Protein AF-A0A8S9ZSD5-F1 (afdb_monomer)

Sequence (103 aa):
MTAVVRDIMSFKYYLASFSSETIQMIDNVLRTQKKTAPQRIPYCITASKKYPGKFVISYLAQSKIRNEYMGITSEGIRFRKQIFGSTEECINWFKANFAQRPA

Secondary structure (DSSP, 8-state):
-HHHHHHHHTSTTEEEEEETT-HHHHHHHHHHHHHH-TTS--EEEEE-SSSTTEEEEEEEETTEEEEEEEEEETTEEEETTEEESSHHHHHHHHHHHTT----

Solvent-accessible surface area (backbone atoms only — not comparable to full-atom values): 5930 Å² total; per-residue (Å²): 100,66,65,55,52,50,50,48,64,69,34,95,50,38,39,85,92,43,44,60,82,45,55,69,58,53,48,52,52,39,52,51,42,30,74,75,38,71,92,50,75,33,60,39,37,21,48,30,82,92,41,84,64,32,33,32,44,36,33,49,59,96,89,45,78,46,79,44,72,31,41,60,45,82,80,23,43,33,44,95,92,42,75,24,75,43,64,65,57,44,50,54,49,43,72,70,44,72,79,59,70,85,127

Radius of gyration: 13.1 Å; Cα contacts (8 Å, |Δi|>4): 150; chains: 1; bounding box: 29×28×34 Å

Mean predicted aligned error: 7.45 Å

pLDDT: mean 76.84, std 9.48, range [40.31, 87.62]

Nearest PDB structures (foldseek):
  6gmh-assembly1_M  TM=8.950E-01  e=1.046E-08  Homo sapiens
  6gme-assembly2_B  TM=9.012E-01  e=6.515E-08  Homo sapiens
  8a3y-assembly1_M  TM=8.374E-01  e=9.511E-08  Homo sapiens
  9eh2-assembly1_M  TM=7.801E-01  e=1.730E-06  Homo sapiens
  2cia-assembly1_A  TM=6.901E-01  e=2.365E-02  Homo sapiens

Organism: NCBI:txid189291

InterPro domains:
  IPR017072 Transcription elongation factor Spt6 [PTHR10145] (1-101)
  IPR035018 Spt6, SH2 domain, C terminus [cd09928] (6-98)
  IPR035420 Spt6, SH2 domain [PF14633] (1-96)
  IPR036860 SH2 domain superfamily [G3DSA:3.30.505.10] (7-97)

Structure (mmCIF, N/CA/C/O backbone):
data_AF-A0A8S9ZSD5-F1
#
_entry.id   AF-A0A8S9ZSD5-F1
#
loop_
_atom_site.group_PDB
_atom_site.id
_atom_site.type_symbol
_atom_site.label_atom_id
_atom_site.label_alt_id
_atom_site.label_comp_id
_atom_site.label_asym_id
_atom_site.label_entity_id
_atom_site.label_seq_id
_atom_site.pdbx_PDB_ins_code
_atom_site.Cartn_x
_atom_site.Cartn_y
_atom_site.Cartn_z
_atom_site.occupancy
_atom_site.B_iso_or_equiv
_atom_site.auth_seq_id
_atom_site.auth_comp_id
_atom_site.auth_asym_id
_atom_site.auth_atom_id
_atom_site.pdbx_PDB_model_num
ATOM 1 N N . MET A 1 1 ? 5.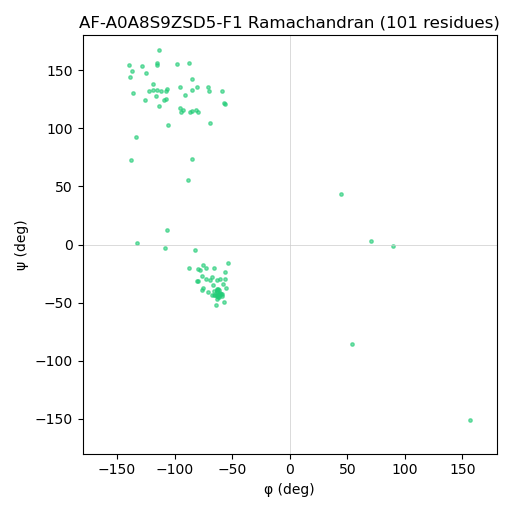438 -8.179 -16.259 1.00 53.69 1 MET A N 1
ATOM 2 C CA . MET A 1 1 ? 5.669 -6.797 -15.768 1.00 53.69 1 MET A CA 1
ATOM 3 C C . MET A 1 1 ? 4.482 -5.854 -16.004 1.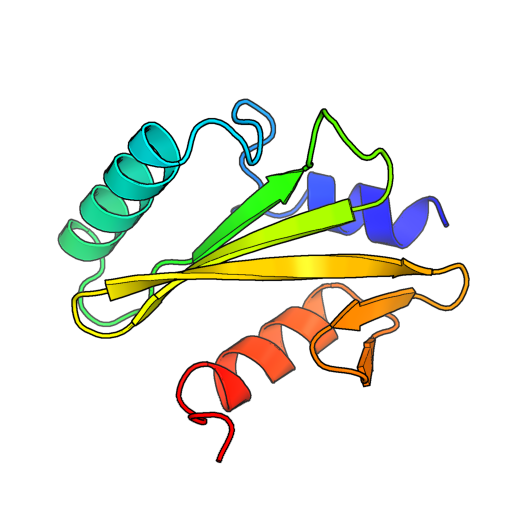00 53.69 1 MET A C 1
ATOM 5 O O . MET A 1 1 ? 4.113 -5.159 -15.072 1.00 53.69 1 MET A O 1
ATOM 9 N N . THR A 1 2 ? 3.857 -5.801 -17.190 1.00 57.03 2 THR A N 1
ATOM 10 C CA . THR A 1 2 ? 2.819 -4.789 -17.516 1.00 57.03 2 THR A CA 1
ATOM 11 C C . THR A 1 2 ? 1.417 -5.080 -16.976 1.00 57.03 2 THR A C 1
ATOM 13 O O . THR A 1 2 ? 0.702 -4.134 -16.664 1.00 57.03 2 THR A O 1
ATOM 16 N N . ALA A 1 3 ? 1.022 -6.351 -16.844 1.00 69.88 3 ALA A N 1
ATOM 17 C CA . ALA A 1 3 ? -0.327 -6.717 -16.399 1.00 69.88 3 ALA A CA 1
ATOM 18 C C . ALA A 1 3 ? -0.606 -6.257 -14.959 1.00 69.88 3 ALA A C 1
ATOM 20 O O . ALA A 1 3 ? -1.544 -5.506 -14.735 1.00 69.88 3 ALA A O 1
ATOM 21 N N . VAL A 1 4 ? 0.277 -6.600 -14.017 1.00 69.69 4 VAL A N 1
ATOM 22 C CA . VAL A 1 4 ? 0.141 -6.244 -12.593 1.00 69.69 4 VAL A CA 1
ATOM 23 C C . VAL A 1 4 ? 0.176 -4.730 -12.373 1.00 69.69 4 VAL A C 1
ATOM 25 O O . VAL A 1 4 ? -0.597 -4.189 -11.595 1.00 69.69 4 VAL A O 1
ATOM 28 N N . VAL A 1 5 ? 1.044 -4.010 -13.093 1.00 71.25 5 VAL A N 1
ATOM 29 C CA . VAL A 1 5 ? 1.111 -2.542 -12.998 1.00 71.25 5 VAL A CA 1
ATOM 30 C C . VAL A 1 5 ? -0.165 -1.899 -13.516 1.00 71.25 5 VAL A C 1
ATOM 32 O O . VAL A 1 5 ? -0.682 -0.985 -12.881 1.00 71.25 5 VAL A O 1
ATOM 35 N N . ARG A 1 6 ? -0.683 -2.375 -14.652 1.00 74.25 6 ARG A N 1
ATOM 36 C CA . ARG A 1 6 ? -1.964 -1.905 -15.192 1.00 74.25 6 ARG A CA 1
ATOM 37 C C . ARG A 1 6 ? -3.111 -2.202 -14.241 1.00 74.25 6 ARG A C 1
ATOM 39 O O . ARG A 1 6 ? -3.974 -1.355 -14.079 1.00 74.25 6 ARG A O 1
ATOM 46 N N . ASP A 1 7 ? -3.082 -3.355 -13.593 1.00 74.69 7 ASP A N 1
ATOM 47 C CA . ASP A 1 7 ? -4.096 -3.780 -12.638 1.00 74.69 7 ASP A CA 1
ATOM 48 C C . ASP A 1 7 ? -4.081 -2.907 -11.366 1.00 74.69 7 ASP A C 1
ATOM 50 O O . ASP A 1 7 ? -5.111 -2.372 -10.959 1.00 74.69 7 ASP A O 1
ATOM 54 N N . ILE A 1 8 ? -2.893 -2.600 -10.827 1.00 73.75 8 ILE A N 1
ATOM 55 C CA . ILE A 1 8 ? -2.722 -1.609 -9.749 1.00 73.75 8 ILE A CA 1
ATOM 56 C C . ILE A 1 8 ? -3.174 -0.214 -10.198 1.00 73.75 8 ILE A C 1
ATOM 58 O O . ILE A 1 8 ? -3.834 0.487 -9.438 1.00 73.75 8 ILE A O 1
ATOM 62 N N . MET A 1 9 ? -2.821 0.216 -11.412 1.00 70.00 9 MET A N 1
ATOM 63 C CA . MET A 1 9 ? -3.210 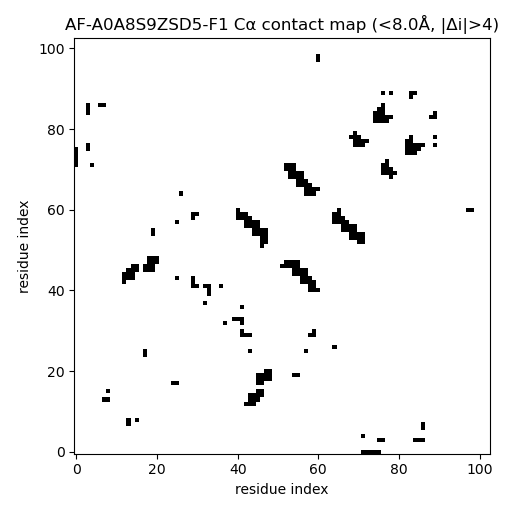1.535 -11.926 1.00 70.00 9 MET A CA 1
ATOM 64 C C . MET A 1 9 ? -4.714 1.641 -12.204 1.00 70.00 9 MET A C 1
ATOM 66 O O . MET A 1 9 ? -5.283 2.721 -12.073 1.00 70.00 9 MET A O 1
ATOM 70 N N . SER A 1 10 ? -5.355 0.530 -12.564 1.00 68.50 10 SER A N 1
ATOM 71 C CA . SER A 1 10 ? -6.800 0.427 -12.774 1.00 68.50 10 SER A CA 1
ATOM 72 C C . SER A 1 10 ? -7.572 0.234 -11.465 1.00 68.50 10 SER A C 1
ATOM 74 O O . SER A 1 10 ? -8.806 0.217 -11.465 1.00 68.50 10 SER A O 1
ATOM 76 N N . PHE A 1 11 ? -6.872 0.082 -10.338 1.00 70.50 11 PHE A N 1
ATOM 77 C CA . PHE A 1 11 ? -7.495 -0.158 -9.050 1.00 70.50 11 PHE A CA 1
ATOM 78 C C . PHE A 1 11 ? -8.205 1.101 -8.545 1.00 70.50 11 PHE A C 1
ATOM 80 O O . PHE A 1 11 ? -7.655 2.199 -8.536 1.00 70.50 11 PHE A O 1
ATOM 87 N N . LYS A 1 12 ? -9.425 0.935 -8.026 1.00 63.62 12 LYS A N 1
ATOM 88 C CA . LYS A 1 12 ? -10.314 2.033 -7.591 1.00 63.62 12 LYS A CA 1
ATOM 89 C C . LYS A 1 12 ? -9.708 2.991 -6.549 1.00 63.62 12 LYS A C 1
ATOM 91 O O . LYS A 1 12 ? -10.161 4.123 -6.418 1.00 63.62 12 LYS A O 1
ATOM 96 N N . TYR A 1 13 ? -8.709 2.533 -5.796 1.00 67.94 13 TYR A N 1
ATOM 97 C CA . TYR A 1 13 ? -8.021 3.298 -4.747 1.00 67.94 13 TYR A CA 1
ATOM 98 C C . TYR A 1 13 ? -6.610 3.742 -5.151 1.00 67.94 13 TYR A C 1
ATOM 100 O O . TYR A 1 13 ? -5.819 4.157 -4.298 1.00 67.94 13 TYR A O 1
ATOM 108 N N . TYR A 1 14 ? -6.281 3.628 -6.437 1.00 71.38 14 TYR A N 1
ATOM 109 C CA . TYR A 1 14 ? -5.049 4.157 -6.981 1.00 71.38 14 TYR A CA 1
ATOM 110 C C . TYR A 1 14 ? -5.191 5.656 -7.213 1.00 71.38 14 TYR A C 1
ATOM 112 O O . TYR A 1 14 ? -5.961 6.133 -8.046 1.00 71.38 14 TYR A O 1
ATOM 120 N N . LEU A 1 15 ? -4.424 6.418 -6.450 1.00 68.69 15 LEU A N 1
ATOM 121 C CA . LEU A 1 15 ? -4.356 7.859 -6.571 1.00 68.69 15 LEU A CA 1
ATOM 122 C C . LEU A 1 15 ? -3.335 8.216 -7.655 1.00 68.69 15 LEU A C 1
ATOM 124 O O . LEU A 1 15 ? -2.242 8.683 -7.355 1.00 68.69 15 LEU A O 1
ATOM 128 N N . ALA A 1 16 ? -3.698 8.012 -8.925 1.00 60.31 16 ALA A N 1
ATOM 129 C CA . ALA A 1 16 ? -2.847 8.351 -10.073 1.00 60.31 16 ALA A CA 1
ATOM 130 C C . ALA A 1 16 ? -2.425 9.833 -10.089 1.00 60.31 16 ALA A C 1
ATOM 132 O O . ALA A 1 16 ? -1.342 10.174 -10.560 1.00 60.31 16 ALA A O 1
ATOM 133 N N . SER A 1 17 ? -3.277 10.705 -9.541 1.00 59.34 17 SER A N 1
ATOM 134 C CA . SER A 1 17 ? -3.040 12.148 -9.441 1.00 59.34 17 SER A CA 1
ATOM 135 C C . SER A 1 17 ? -2.029 12.539 -8.361 1.00 59.34 17 SER A C 1
ATOM 137 O O . SER A 1 17 ? -1.512 13.654 -8.405 1.00 59.34 17 SER A O 1
ATOM 139 N N . PHE A 1 18 ? -1.739 11.659 -7.395 1.00 63.91 18 PHE A N 1
ATOM 140 C CA . PHE A 1 18 ? -0.889 11.981 -6.250 1.00 63.91 18 PHE A CA 1
ATOM 141 C C . PHE A 1 18 ? 0.350 11.094 -6.223 1.00 63.91 18 PHE A C 1
ATOM 143 O O . PHE A 1 18 ? 0.295 9.877 -6.377 1.00 63.91 18 PHE A O 1
ATOM 150 N N . SER A 1 19 ? 1.502 11.722 -6.019 1.00 66.69 19 SER A N 1
ATOM 151 C CA . SER A 1 19 ? 2.762 11.003 -5.837 1.00 66.69 19 SER A CA 1
ATOM 152 C C . SER A 1 19 ? 2.950 10.646 -4.365 1.00 66.69 19 SER A C 1
ATOM 154 O O . SER A 1 19 ? 2.442 11.347 -3.490 1.00 66.69 19 SER A O 1
ATOM 156 N N . SER A 1 20 ? 3.747 9.611 -4.078 1.00 63.75 20 SER A N 1
ATOM 157 C CA . SER A 1 20 ? 4.106 9.215 -2.700 1.00 63.75 20 SER A CA 1
ATOM 158 C C . SER A 1 20 ? 4.704 10.347 -1.845 1.00 63.75 20 SER A C 1
ATOM 160 O O . SER A 1 20 ? 4.813 10.225 -0.630 1.00 63.75 20 SER A O 1
ATOM 162 N N . GLU A 1 21 ? 5.139 11.433 -2.483 1.00 68.50 21 GLU A N 1
ATOM 163 C CA . GLU A 1 21 ? 5.724 12.626 -1.865 1.00 68.50 21 GLU A CA 1
ATOM 164 C C . GLU A 1 21 ? 4.661 13.569 -1.283 1.00 68.50 21 GLU A C 1
ATOM 166 O O . GLU A 1 21 ? 4.942 14.339 -0.367 1.00 68.50 21 GLU A O 1
ATOM 171 N N . THR A 1 22 ? 3.410 13.475 -1.739 1.00 74.62 22 THR A N 1
ATOM 172 C CA . THR A 1 22 ? 2.306 14.313 -1.261 1.00 74.62 22 THR A CA 1
ATOM 173 C C . THR A 1 22 ? 1.625 13.685 -0.040 1.00 74.62 22 THR A C 1
ATOM 175 O O . THR A 1 22 ? 0.414 13.463 -0.016 1.00 74.62 22 THR A O 1
ATOM 178 N N . ILE A 1 23 ? 2.411 13.405 1.004 1.00 75.12 23 ILE A N 1
ATOM 179 C CA . ILE A 1 23 ? 1.948 12.737 2.235 1.00 75.12 23 ILE A CA 1
ATOM 180 C C . ILE A 1 23 ? 0.763 13.483 2.865 1.00 75.12 23 ILE A C 1
ATOM 182 O O . ILE A 1 23 ? -0.175 12.848 3.337 1.00 75.12 23 ILE A O 1
ATOM 186 N N . GLN A 1 24 ? 0.756 14.819 2.824 1.00 79.25 24 GLN A N 1
ATOM 187 C CA . GLN A 1 24 ? -0.339 15.624 3.379 1.00 79.25 24 GLN A CA 1
ATOM 188 C C . GLN A 1 24 ? -1.665 15.459 2.631 1.00 79.25 24 GLN A C 1
ATOM 190 O O . GLN A 1 24 ? -2.734 15.484 3.237 1.00 79.25 24 GLN A O 1
ATOM 195 N N . MET A 1 25 ? -1.622 15.280 1.314 1.00 80.81 25 MET A N 1
ATOM 196 C CA . MET A 1 25 ? -2.837 15.089 0.525 1.00 80.81 25 MET A CA 1
ATOM 197 C C . MET A 1 25 ? -3.375 13.674 0.713 1.00 80.81 25 MET A C 1
ATOM 199 O O . MET A 1 25 ? -4.575 13.492 0.896 1.00 80.81 25 MET A O 1
ATOM 203 N N . ILE A 1 26 ? -2.474 12.691 0.784 1.00 80.62 26 ILE A N 1
ATOM 204 C CA . ILE A 1 26 ? -2.806 11.311 1.147 1.00 80.62 26 ILE A CA 1
ATOM 205 C C . ILE A 1 26 ? -3.442 11.266 2.547 1.00 80.62 26 ILE A C 1
ATOM 207 O O . ILE A 1 26 ? -4.471 10.618 2.722 1.00 80.62 26 ILE A O 1
ATOM 211 N N . ASP A 1 27 ? -2.895 11.997 3.524 1.00 82.62 27 ASP A N 1
ATOM 212 C CA . ASP A 1 27 ? -3.480 12.134 4.867 1.00 82.62 27 ASP A CA 1
ATOM 213 C C . ASP A 1 27 ? -4.918 12.675 4.797 1.00 82.62 27 ASP A C 1
ATOM 215 O O . ASP A 1 27 ? -5.836 12.048 5.331 1.00 82.62 27 ASP A O 1
ATOM 219 N N . ASN A 1 28 ? -5.144 13.762 4.054 1.00 84.50 28 ASN A N 1
ATOM 220 C CA . ASN A 1 28 ? -6.478 14.338 3.887 1.00 84.50 28 ASN A CA 1
ATOM 221 C C . ASN A 1 28 ? -7.471 13.369 3.226 1.00 84.50 28 ASN A C 1
ATOM 223 O O . ASN A 1 28 ? -8.613 13.251 3.684 1.00 84.50 28 ASN A O 1
ATOM 227 N N . VAL A 1 29 ? -7.053 12.640 2.186 1.00 83.56 29 VAL A N 1
ATOM 228 C CA . VAL A 1 29 ? -7.897 11.636 1.516 1.00 83.56 29 VAL A CA 1
ATOM 229 C C . VAL A 1 29 ? -8.257 10.507 2.481 1.00 83.56 29 VAL A C 1
ATOM 231 O O . VAL A 1 29 ? -9.435 10.169 2.612 1.00 83.56 29 VAL A O 1
ATOM 234 N N . LEU A 1 30 ? -7.279 9.971 3.216 1.00 82.44 30 LEU A N 1
ATOM 235 C CA . LEU A 1 30 ? -7.503 8.896 4.185 1.00 82.44 30 LEU A CA 1
ATOM 236 C C . LEU A 1 30 ? -8.418 9.343 5.331 1.00 82.44 30 LEU A C 1
ATOM 238 O O . LEU A 1 30 ? -9.308 8.595 5.737 1.00 82.44 30 LEU A O 1
ATOM 242 N N . ARG A 1 31 ? -8.258 10.571 5.838 1.00 83.25 31 ARG A N 1
ATOM 243 C CA . ARG A 1 31 ? -9.154 11.136 6.862 1.00 83.25 31 ARG A CA 1
ATOM 244 C C . ARG A 1 31 ? -10.570 11.341 6.340 1.00 83.25 31 ARG A C 1
ATOM 246 O O . ARG A 1 31 ? -11.525 11.047 7.056 1.00 83.25 31 ARG A O 1
ATOM 253 N N . THR A 1 32 ? -10.716 11.805 5.103 1.00 84.44 32 THR A N 1
ATOM 254 C CA . THR A 1 32 ? -12.026 11.985 4.459 1.00 84.44 32 THR A CA 1
ATOM 255 C C . THR A 1 32 ? -12.721 10.639 4.252 1.00 84.44 32 THR A C 1
ATOM 257 O O . THR A 1 32 ? -13.893 10.479 4.600 1.00 84.44 32 THR A O 1
ATOM 260 N N . GLN A 1 33 ? -11.985 9.625 3.788 1.00 81.88 33 GLN A N 1
ATOM 261 C CA . GLN A 1 33 ? -12.499 8.261 3.673 1.00 81.88 33 GLN A CA 1
ATOM 262 C C . GLN A 1 33 ? -12.859 7.671 5.038 1.00 81.88 33 GLN A C 1
ATOM 264 O O . GLN A 1 33 ? -13.905 7.042 5.157 1.00 81.88 33 GLN A O 1
ATOM 269 N N . LYS A 1 34 ? -12.066 7.931 6.087 1.00 81.00 34 LYS A N 1
ATOM 270 C CA . LYS A 1 34 ? -12.397 7.515 7.457 1.00 81.00 34 LYS A CA 1
ATOM 271 C C . LYS A 1 34 ? -13.702 8.135 7.953 1.00 81.00 34 LYS A C 1
ATOM 273 O O . LYS A 1 34 ? -14.487 7.446 8.592 1.00 81.00 34 LYS A O 1
ATOM 278 N N . LYS A 1 35 ? -13.939 9.422 7.670 1.00 81.62 35 LYS A N 1
ATOM 279 C CA . LYS A 1 35 ? -15.207 10.090 8.010 1.00 81.62 35 LYS A CA 1
ATOM 280 C C . LYS A 1 35 ? -16.390 9.465 7.270 1.00 81.62 35 LYS A C 1
ATOM 282 O O . LYS A 1 35 ? -17.455 9.319 7.851 1.00 81.62 35 LYS A O 1
ATOM 287 N N . THR A 1 36 ? -16.183 9.079 6.013 1.00 81.94 36 THR A N 1
ATOM 288 C CA . THR A 1 36 ? -17.227 8.492 5.158 1.00 81.94 36 THR A CA 1
ATOM 289 C C . THR A 1 36 ? -17.532 7.038 5.532 1.00 81.94 36 THR A C 1
ATOM 291 O O . THR A 1 36 ? -18.681 6.612 5.495 1.00 81.94 36 THR A O 1
ATOM 294 N N . ALA A 1 37 ? -16.511 6.262 5.898 1.00 75.50 37 ALA A N 1
ATOM 295 C CA . ALA A 1 37 ? -16.627 4.841 6.208 1.00 75.50 37 ALA A CA 1
ATOM 296 C C . ALA A 1 37 ? -15.790 4.473 7.450 1.00 75.50 37 ALA A C 1
ATOM 298 O O . ALA A 1 37 ? -14.767 3.799 7.322 1.00 75.50 37 ALA A O 1
ATOM 299 N N . PRO A 1 38 ? -16.223 4.860 8.664 1.00 73.19 38 PRO A N 1
ATOM 300 C CA . PRO A 1 38 ? -15.460 4.632 9.896 1.00 73.19 38 PRO A CA 1
ATOM 301 C C . PRO A 1 38 ? -15.313 3.147 10.269 1.00 73.19 38 PRO A C 1
ATOM 303 O O . PRO A 1 38 ? -14.396 2.792 11.003 1.00 73.19 38 PRO A O 1
ATOM 306 N N . GLN A 1 39 ? -16.188 2.283 9.740 1.00 71.19 39 GLN A N 1
ATOM 307 C CA . GLN A 1 39 ? -16.158 0.823 9.915 1.00 71.19 39 GLN A CA 1
ATOM 308 C C . GLN A 1 39 ? -15.028 0.133 9.131 1.00 71.19 39 GLN A C 1
ATOM 310 O O . GLN A 1 39 ? -14.677 -1.007 9.425 1.00 71.19 39 GLN A O 1
ATOM 315 N N . ARG A 1 40 ? -14.477 0.780 8.095 1.00 72.00 40 ARG A N 1
ATOM 316 C CA . ARG A 1 40 ? -13.437 0.204 7.231 1.00 72.00 40 ARG A CA 1
ATOM 317 C C . ARG A 1 40 ? -12.144 0.988 7.369 1.00 72.00 40 ARG A C 1
ATOM 319 O O . ARG A 1 40 ? -12.138 2.171 7.688 1.00 72.00 40 ARG A O 1
ATOM 326 N N . ILE A 1 41 ? -11.034 0.319 7.092 1.00 77.56 41 ILE A N 1
ATOM 327 C CA . ILE A 1 41 ? -9.718 0.949 7.130 1.00 77.56 41 ILE A CA 1
ATOM 328 C C . ILE A 1 41 ? -9.483 1.611 5.782 1.00 77.56 41 ILE A C 1
ATOM 330 O O . ILE A 1 41 ? -9.419 0.901 4.776 1.00 77.56 41 ILE A O 1
ATOM 334 N N . PRO A 1 42 ? -9.377 2.948 5.731 1.00 82.69 42 PRO A N 1
ATOM 335 C CA . PRO A 1 42 ? -9.076 3.621 4.487 1.00 82.69 42 PRO A CA 1
ATOM 336 C C . PRO A 1 42 ? -7.626 3.313 4.110 1.00 82.69 42 PRO A C 1
ATOM 338 O O . PRO A 1 42 ? -6.712 3.403 4.940 1.00 82.69 42 PRO A O 1
ATOM 341 N N . TYR A 1 43 ? -7.434 2.930 2.853 1.00 84.75 43 TYR A N 1
ATOM 342 C CA . TYR A 1 43 ? -6.131 2.715 2.247 1.00 84.75 43 TYR A CA 1
ATOM 343 C C . TYR A 1 43 ? -6.124 3.328 0.850 1.00 84.75 43 TYR A C 1
ATOM 345 O O . TYR A 1 43 ? -7.150 3.396 0.173 1.00 84.75 43 TYR A O 1
ATOM 353 N N . CYS A 1 44 ? -4.958 3.789 0.427 1.00 84.56 44 CYS A N 1
ATOM 354 C CA . CYS A 1 44 ? -4.724 4.360 -0.887 1.00 84.56 44 CYS A CA 1
ATOM 355 C C . CYS A 1 44 ? -3.389 3.847 -1.410 1.00 84.56 44 CYS A C 1
ATOM 357 O O . CYS A 1 44 ? -2.435 3.687 -0.646 1.00 84.56 44 CYS A O 1
ATOM 359 N N . ILE A 1 45 ? -3.319 3.607 -2.714 1.00 84.00 45 ILE A N 1
ATOM 360 C CA . ILE A 1 45 ? -2.075 3.232 -3.382 1.00 84.00 45 ILE A CA 1
ATOM 361 C C . ILE A 1 45 ? -1.617 4.424 -4.210 1.00 84.00 45 ILE A C 1
ATOM 363 O O . ILE A 1 45 ? -2.400 5.014 -4.950 1.00 84.00 45 ILE A O 1
ATOM 367 N N . THR A 1 46 ? -0.343 4.775 -4.087 1.00 83.44 46 THR A N 1
ATOM 368 C CA . THR A 1 46 ? 0.303 5.821 -4.885 1.00 83.44 46 THR A CA 1
ATOM 369 C C . THR A 1 46 ? 1.531 5.252 -5.576 1.00 83.44 46 THR A C 1
ATOM 371 O O . THR A 1 46 ? 2.201 4.365 -5.043 1.00 83.44 46 THR A O 1
ATOM 374 N N . ALA A 1 47 ? 1.844 5.750 -6.768 1.00 82.12 47 ALA A N 1
ATOM 375 C CA . ALA A 1 47 ? 3.133 5.475 -7.387 1.00 82.12 47 ALA A CA 1
ATOM 376 C C . ALA A 1 47 ? 4.178 6.467 -6.871 1.00 82.12 47 ALA A C 1
ATOM 378 O O . ALA A 1 47 ? 3.902 7.656 -6.667 1.00 82.12 47 ALA A O 1
ATOM 379 N N . SER A 1 48 ? 5.403 5.987 -6.667 1.00 76.38 48 SER A N 1
ATOM 380 C CA . SER A 1 48 ? 6.516 6.876 -6.365 1.00 76.38 48 SER A CA 1
ATOM 381 C C . SER A 1 48 ? 7.055 7.474 -7.658 1.00 76.38 48 SER A C 1
ATOM 383 O O . SER A 1 48 ? 7.599 6.765 -8.501 1.00 76.38 48 SER A O 1
ATOM 385 N N . LYS A 1 49 ? 6.938 8.796 -7.810 1.00 70.88 49 LYS A N 1
ATOM 386 C CA . LYS A 1 49 ? 7.474 9.511 -8.980 1.00 70.88 49 LYS A CA 1
ATOM 387 C C . LYS A 1 49 ? 9.006 9.495 -9.013 1.00 70.88 49 LYS A C 1
ATOM 389 O O . LYS A 1 49 ? 9.603 9.517 -10.082 1.00 70.88 49 LYS A O 1
ATOM 394 N N . LYS A 1 50 ? 9.627 9.400 -7.833 1.00 71.25 50 LYS A N 1
ATOM 395 C CA . LYS A 1 50 ? 11.080 9.342 -7.639 1.00 71.25 50 LYS A CA 1
ATOM 396 C C . LYS A 1 50 ? 11.689 7.981 -7.978 1.00 71.25 50 LYS A C 1
ATOM 398 O O . LYS A 1 50 ? 12.858 7.914 -8.337 1.00 71.25 50 LYS A O 1
ATOM 403 N N . TYR A 1 51 ? 10.908 6.905 -7.866 1.00 72.56 51 TYR A N 1
ATOM 404 C CA . TYR A 1 51 ? 11.365 5.541 -8.127 1.00 72.56 51 TYR A CA 1
ATOM 405 C C . TYR A 1 51 ? 10.352 4.793 -9.003 1.00 72.56 51 TYR A C 1
ATOM 407 O O . TYR A 1 51 ? 9.423 4.179 -8.464 1.00 72.56 51 TYR A O 1
ATOM 415 N N . PRO A 1 52 ? 10.523 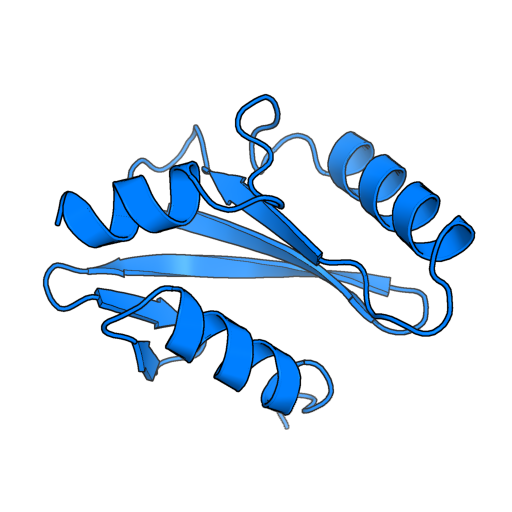4.805 -10.339 1.00 73.00 52 PRO A N 1
ATOM 416 C CA . PRO A 1 52 ? 9.646 4.055 -11.230 1.00 73.00 52 PRO A CA 1
ATOM 417 C C . PRO A 1 52 ? 9.694 2.559 -10.881 1.00 73.00 52 PRO A C 1
ATOM 419 O O . PRO A 1 52 ? 10.762 1.990 -10.669 1.00 73.00 52 PRO A O 1
ATOM 422 N N . GLY A 1 53 ? 8.521 1.931 -10.763 1.00 74.62 53 GLY A N 1
ATOM 423 C CA . GLY A 1 53 ? 8.385 0.528 -10.341 1.00 74.62 53 GLY A CA 1
ATOM 424 C C . GLY A 1 53 ? 8.245 0.313 -8.829 1.00 74.62 53 GLY A C 1
ATOM 425 O O . GLY A 1 53 ? 8.061 -0.825 -8.393 1.00 74.62 53 GLY A O 1
ATOM 426 N N . LYS A 1 54 ? 8.275 1.382 -8.018 1.00 82.94 54 LYS A N 1
ATOM 427 C CA . LYS A 1 54 ? 7.891 1.328 -6.601 1.00 82.94 54 LYS A CA 1
ATOM 428 C C . LYS A 1 54 ? 6.546 2.002 -6.372 1.00 82.94 54 LYS A C 1
ATOM 430 O O . LYS A 1 54 ? 6.294 3.120 -6.821 1.00 82.94 54 LYS A O 1
ATOM 435 N N . PHE A 1 55 ? 5.710 1.320 -5.610 1.00 84.94 55 PHE A N 1
ATOM 436 C CA . PHE A 1 55 ? 4.409 1.798 -5.174 1.00 84.94 55 PHE A CA 1
ATOM 437 C C . PHE A 1 55 ? 4.422 1.947 -3.661 1.00 84.94 55 PHE A C 1
ATOM 439 O O . PHE A 1 55 ? 5.230 1.339 -2.962 1.00 84.94 55 PHE A O 1
ATOM 446 N N . VAL A 1 56 ? 3.542 2.791 -3.148 1.00 86.25 56 VAL A N 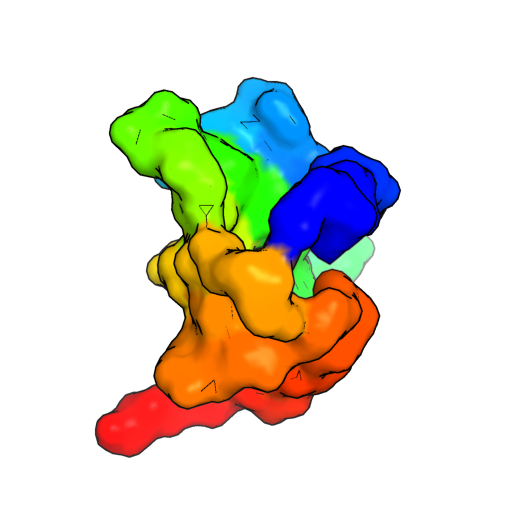1
ATOM 447 C CA . VAL A 1 56 ? 3.379 3.014 -1.717 1.00 86.25 56 VAL A CA 1
ATOM 448 C C . VAL A 1 56 ? 1.921 2.791 -1.378 1.00 86.25 56 VAL A C 1
ATOM 450 O O . VAL A 1 56 ? 1.044 3.421 -1.971 1.00 86.25 56 VAL A O 1
ATOM 453 N N . ILE A 1 57 ? 1.672 1.889 -0.432 1.00 85.94 57 ILE A N 1
ATOM 454 C CA . ILE A 1 57 ? 0.361 1.731 0.182 1.00 85.94 57 ILE A CA 1
ATOM 455 C C . ILE A 1 57 ? 0.330 2.546 1.468 1.00 85.94 57 ILE A C 1
ATOM 457 O O . ILE A 1 57 ? 1.097 2.319 2.406 1.00 85.94 57 ILE A O 1
ATOM 461 N N . SER A 1 58 ? -0.554 3.529 1.488 1.00 86.50 58 SER A N 1
ATOM 462 C CA . SER A 1 58 ? -0.785 4.396 2.630 1.00 86.50 58 SER A CA 1
ATOM 463 C C . SER A 1 58 ? -2.113 4.029 3.259 1.00 86.50 58 SER A C 1
ATOM 465 O O . SER A 1 58 ? -3.135 4.010 2.577 1.00 86.50 58 SER A O 1
ATOM 467 N N . TYR A 1 59 ? -2.113 3.734 4.553 1.00 86.38 59 TYR A N 1
ATOM 468 C CA . TYR A 1 59 ? -3.316 3.352 5.283 1.00 86.38 59 TYR A CA 1
ATOM 469 C C . TYR A 1 59 ? -3.350 3.981 6.665 1.00 86.38 59 TYR A C 1
ATOM 471 O O . TYR A 1 59 ? -2.316 4.308 7.251 1.00 86.38 59 TYR A O 1
ATOM 479 N N . LEU A 1 60 ? -4.555 4.151 7.200 1.00 81.06 60 LEU A N 1
ATOM 480 C CA . LEU A 1 60 ? -4.754 4.747 8.514 1.00 81.06 60 LEU A CA 1
ATOM 481 C C . LEU A 1 60 ? -5.140 3.667 9.527 1.00 81.06 60 LEU A C 1
ATOM 483 O O . LEU A 1 60 ? -6.280 3.214 9.576 1.00 81.06 60 LEU A O 1
ATOM 487 N N . ALA A 1 61 ? -4.178 3.271 10.359 1.00 76.75 61 ALA A N 1
ATOM 488 C CA . ALA A 1 61 ? -4.388 2.328 11.450 1.00 76.75 61 ALA A CA 1
ATOM 489 C C . ALA A 1 61 ? -4.715 3.092 12.737 1.00 76.75 61 ALA A C 1
ATOM 491 O O . ALA A 1 61 ? -3.882 3.846 13.247 1.00 76.75 61 ALA A O 1
ATOM 492 N N . GLN A 1 62 ? -5.927 2.894 13.263 1.00 71.56 62 GLN A N 1
ATOM 493 C CA . GLN A 1 62 ? -6.479 3.617 14.417 1.00 71.56 62 GLN A CA 1
ATOM 494 C C . GLN A 1 62 ? -6.438 5.143 14.237 1.00 71.56 62 GLN A C 1
ATOM 496 O O . GLN A 1 62 ? -7.416 5.720 13.777 1.00 71.56 62 GLN A O 1
ATOM 501 N N . SER A 1 63 ? -5.324 5.798 14.571 1.00 70.31 63 SER A N 1
ATOM 502 C CA . SER A 1 63 ? -5.130 7.253 14.478 1.00 70.31 63 SER A CA 1
ATOM 503 C C . SER A 1 63 ? -3.807 7.658 13.808 1.00 70.31 63 SER A C 1
ATOM 505 O O . SER A 1 63 ? -3.510 8.843 13.690 1.00 70.31 63 SER A O 1
ATOM 507 N N . LYS A 1 64 ? -2.994 6.689 13.364 1.00 77.06 64 LYS A N 1
ATOM 508 C CA . LYS A 1 64 ? -1.706 6.944 12.709 1.00 77.06 64 LYS A CA 1
ATOM 509 C C . LYS A 1 64 ? -1.743 6.460 11.269 1.00 77.06 64 LYS A C 1
ATOM 511 O O . LYS A 1 64 ? -2.159 5.336 10.992 1.00 77.06 64 LYS A O 1
ATOM 516 N N . ILE A 1 65 ? -1.272 7.308 10.364 1.00 79.69 65 ILE A N 1
ATOM 517 C CA . ILE A 1 65 ? -1.052 6.923 8.975 1.00 79.69 65 ILE A CA 1
ATOM 518 C C . ILE A 1 65 ? 0.274 6.192 8.882 1.00 79.69 65 ILE A C 1
ATOM 520 O O . ILE A 1 65 ? 1.275 6.596 9.476 1.00 79.69 65 ILE A O 1
ATOM 524 N N . ARG A 1 66 ? 0.254 5.091 8.146 1.00 83.00 66 ARG A N 1
ATOM 525 C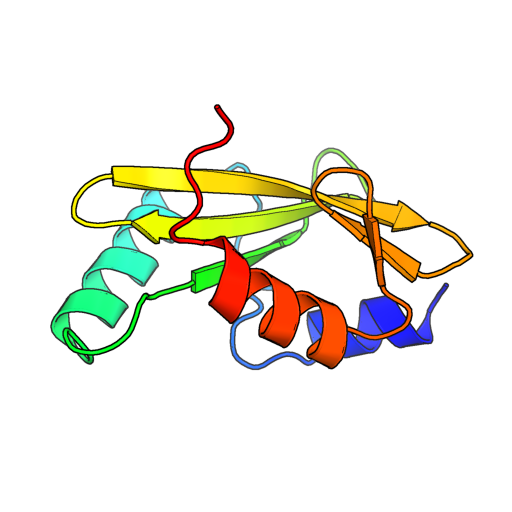 CA . ARG A 1 66 ? 1.416 4.279 7.833 1.00 83.00 66 ARG A CA 1
ATOM 526 C C . ARG A 1 66 ? 1.548 4.206 6.327 1.00 83.00 66 ARG A C 1
ATOM 528 O O . ARG A 1 66 ? 0.572 3.941 5.632 1.00 83.00 66 ARG A O 1
ATOM 535 N N . ASN A 1 67 ? 2.765 4.441 5.860 1.00 83.88 67 ASN A N 1
ATOM 536 C CA . ASN A 1 67 ? 3.133 4.354 4.458 1.00 83.88 67 ASN A CA 1
ATOM 537 C C . ASN A 1 67 ? 4.099 3.183 4.321 1.00 83.88 67 ASN A C 1
ATOM 539 O O . ASN A 1 67 ? 5.164 3.190 4.939 1.00 83.88 67 ASN A O 1
ATOM 543 N N . GLU A 1 68 ? 3.727 2.181 3.537 1.00 84.62 68 GLU A N 1
ATOM 544 C CA . GLU A 1 68 ? 4.563 1.014 3.285 1.00 84.62 68 GLU A CA 1
ATOM 545 C C . GLU A 1 68 ? 4.899 0.905 1.804 1.00 84.62 68 GLU A C 1
ATOM 547 O O . GLU A 1 68 ? 4.057 1.125 0.934 1.00 84.62 68 GLU A O 1
ATOM 552 N N . TYR A 1 69 ? 6.151 0.564 1.519 1.00 84.12 69 TYR A N 1
ATOM 553 C CA . TYR A 1 69 ? 6.636 0.426 0.154 1.00 84.12 69 TYR A CA 1
ATOM 554 C C . TYR A 1 69 ? 6.331 -0.970 -0.394 1.00 84.12 69 TYR A C 1
ATOM 556 O O . TYR A 1 69 ? 6.627 -1.986 0.236 1.00 84.12 69 TYR A O 1
ATOM 564 N N . MET A 1 70 ? 5.794 -0.998 -1.608 1.00 85.12 70 MET A N 1
ATOM 565 C CA . MET A 1 70 ? 5.628 -2.170 -2.458 1.00 85.12 70 MET A CA 1
ATOM 566 C C . MET A 1 70 ? 6.608 -2.063 -3.624 1.00 85.12 70 MET A C 1
ATOM 568 O O . MET A 1 70 ? 6.632 -1.067 -4.350 1.00 85.12 70 MET A O 1
ATOM 572 N N . GLY A 1 71 ? 7.445 -3.080 -3.795 1.00 84.75 71 GLY A N 1
ATOM 573 C CA . GLY A 1 71 ? 8.318 -3.187 -4.960 1.00 84.75 71 GLY A CA 1
ATOM 574 C C . GLY A 1 71 ? 7.653 -4.052 -6.015 1.00 84.75 71 GLY A C 1
ATOM 575 O O . GLY A 1 71 ? 7.134 -5.105 -5.675 1.00 84.75 71 GLY A O 1
ATOM 576 N N . ILE A 1 72 ? 7.680 -3.658 -7.281 1.00 83.69 72 ILE A N 1
ATOM 577 C CA . ILE A 1 72 ? 7.269 -4.566 -8.353 1.00 83.69 72 ILE A CA 1
ATOM 578 C C . ILE A 1 72 ? 8.488 -5.324 -8.845 1.00 83.69 72 ILE A C 1
ATOM 580 O O . ILE A 1 72 ? 9.519 -4.734 -9.168 1.00 83.69 72 ILE A O 1
ATOM 584 N N . THR A 1 73 ? 8.354 -6.638 -8.902 1.00 82.44 73 THR A N 1
ATOM 585 C CA . THR A 1 73 ? 9.321 -7.559 -9.484 1.00 82.44 73 THR A CA 1
ATOM 586 C C . THR A 1 73 ? 8.719 -8.224 -10.721 1.00 82.44 73 THR A C 1
ATOM 588 O O . THR A 1 73 ? 7.520 -8.136 -10.984 1.00 82.44 73 THR A O 1
ATOM 591 N N . SER A 1 74 ? 9.555 -8.893 -11.515 1.00 77.56 74 SER A N 1
ATOM 592 C CA . SER A 1 74 ? 9.100 -9.668 -12.679 1.00 77.56 74 SER A CA 1
ATOM 593 C C . SER A 1 74 ? 8.091 -10.756 -12.299 1.00 77.56 74 SER A C 1
ATOM 595 O O . SER A 1 74 ? 7.177 -11.016 -13.077 1.00 77.56 74 SER A O 1
ATOM 597 N N . GLU A 1 75 ? 8.253 -11.337 -11.105 1.00 79.56 75 GLU A N 1
ATOM 598 C CA . GLU A 1 75 ? 7.375 -12.360 -10.523 1.00 79.56 75 GLU A CA 1
ATOM 599 C C . GLU A 1 75 ? 6.072 -11.800 -9.932 1.00 79.56 75 GLU A C 1
ATOM 601 O O . GLU A 1 75 ? 5.112 -12.553 -9.813 1.00 79.56 75 GLU A O 1
ATOM 606 N N . GLY A 1 76 ? 6.000 -10.509 -9.569 1.00 84.31 76 GLY A N 1
ATOM 607 C CA . GLY A 1 76 ? 4.788 -9.944 -8.970 1.00 84.31 76 GLY A CA 1
ATOM 608 C C . GLY A 1 76 ? 4.986 -8.688 -8.114 1.00 84.31 76 GLY A C 1
ATOM 609 O O . GLY A 1 76 ? 5.881 -7.876 -8.340 1.00 84.31 76 GLY A O 1
ATOM 610 N N . ILE A 1 77 ? 4.115 -8.505 -7.121 1.00 85.69 77 ILE A N 1
ATOM 611 C CA . ILE A 1 77 ? 4.154 -7.424 -6.131 1.00 85.69 77 ILE A CA 1
ATOM 612 C C . ILE A 1 77 ? 4.889 -7.925 -4.895 1.00 85.69 77 ILE A C 1
ATOM 614 O O . ILE A 1 77 ? 4.399 -8.783 -4.166 1.00 85.69 77 ILE A O 1
ATOM 618 N N . ARG A 1 78 ? 6.054 -7.357 -4.611 1.00 86.25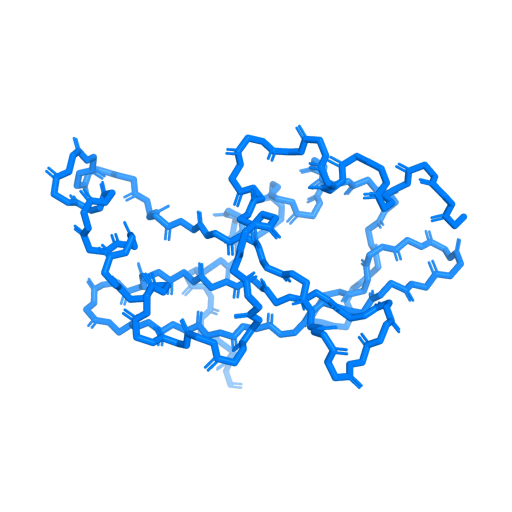 78 ARG A N 1
ATOM 619 C CA . ARG A 1 78 ? 6.809 -7.629 -3.395 1.00 86.25 78 ARG A CA 1
ATOM 620 C C . ARG A 1 78 ? 6.354 -6.711 -2.262 1.00 86.25 78 ARG A C 1
ATOM 622 O O . ARG A 1 78 ? 6.612 -5.506 -2.292 1.00 86.25 78 ARG A O 1
ATOM 629 N N . PHE A 1 79 ? 5.759 -7.289 -1.222 1.00 86.25 79 PHE A N 1
ATOM 630 C CA . PHE A 1 79 ? 5.299 -6.583 -0.028 1.00 86.25 79 PHE A CA 1
ATOM 631 C C . PHE A 1 79 ? 5.668 -7.351 1.249 1.00 86.25 79 PHE A C 1
ATOM 633 O O . PHE A 1 79 ? 5.465 -8.557 1.332 1.00 86.25 79 PHE A O 1
ATOM 640 N N . ARG A 1 80 ? 6.272 -6.669 2.238 1.00 82.25 80 ARG A N 1
ATOM 641 C CA . ARG A 1 80 ? 6.734 -7.260 3.520 1.00 82.25 80 ARG A CA 1
ATOM 642 C C . ARG A 1 80 ? 7.490 -8.602 3.384 1.00 82.25 80 ARG A C 1
ATOM 644 O O . ARG A 1 80 ? 7.293 -9.517 4.172 1.00 82.25 80 ARG A O 1
ATOM 651 N N . LYS A 1 81 ? 8.399 -8.699 2.404 1.00 81.31 81 LYS A N 1
ATOM 652 C CA . LYS A 1 81 ? 9.177 -9.911 2.044 1.00 81.31 81 LYS A CA 1
ATOM 653 C C . LYS A 1 81 ? 8.379 -11.055 1.390 1.00 81.31 81 LYS A C 1
ATOM 655 O O . LYS A 1 81 ? 8.996 -12.061 1.066 1.00 81.31 81 LYS A O 1
ATOM 660 N N . GLN A 1 82 ? 7.084 -10.895 1.130 1.00 84.81 82 GLN A N 1
ATOM 661 C CA . GLN A 1 82 ? 6.308 -11.808 0.284 1.00 84.81 82 GLN A CA 1
ATOM 662 C C . GLN A 1 82 ? 6.175 -11.265 -1.138 1.00 84.81 82 GLN A C 1
ATOM 664 O O . GLN A 1 82 ? 6.301 -10.058 -1.346 1.00 84.81 82 GLN A O 1
ATOM 669 N N . ILE A 1 83 ? 5.957 -12.155 -2.106 1.00 87.62 83 ILE A N 1
ATOM 670 C CA . ILE A 1 83 ? 5.701 -11.826 -3.511 1.00 87.62 83 ILE A CA 1
ATOM 671 C C . ILE A 1 83 ? 4.286 -12.307 -3.835 1.00 87.62 83 ILE A C 1
ATOM 673 O O . ILE A 1 83 ? 3.956 -13.458 -3.571 1.00 87.62 83 ILE A O 1
ATOM 677 N N . PHE A 1 84 ? 3.465 -11.422 -4.388 1.00 86.38 84 PHE A N 1
ATOM 678 C CA . PHE A 1 84 ? 2.088 -11.695 -4.794 1.00 86.38 84 PHE A CA 1
ATOM 679 C C . PHE A 1 84 ? 1.984 -11.649 -6.313 1.00 86.38 84 PHE A C 1
ATOM 681 O O . PHE A 1 84 ? 2.453 -10.685 -6.917 1.00 86.38 84 PHE A O 1
ATOM 688 N N . GLY A 1 85 ? 1.356 -12.645 -6.935 1.00 82.94 85 GLY A N 1
ATOM 689 C CA . GLY A 1 85 ? 1.187 -12.664 -8.391 1.00 82.94 85 GLY A CA 1
ATOM 690 C C . GLY A 1 85 ? 0.152 -11.646 -8.871 1.00 82.94 85 GLY A C 1
ATOM 691 O O . GLY A 1 85 ? 0.287 -11.094 -9.963 1.00 82.94 85 GLY A O 1
ATOM 692 N N . SER A 1 86 ? -0.841 -11.354 -8.025 1.00 82.81 86 SER A N 1
ATOM 693 C CA . SER A 1 86 ? -1.968 -10.477 -8.354 1.00 82.81 86 SER A CA 1
ATOM 694 C C . SER A 1 86 ? -2.187 -9.367 -7.327 1.00 82.81 86 SER A C 1
ATOM 696 O O . SER A 1 86 ? -1.896 -9.510 -6.134 1.00 82.81 86 SER A O 1
ATOM 698 N N . THR A 1 87 ? -2.777 -8.257 -7.779 1.00 81.50 87 THR A N 1
ATOM 699 C CA . THR A 1 87 ? -3.163 -7.142 -6.900 1.00 81.50 87 THR A CA 1
ATOM 700 C C . THR A 1 87 ? -4.185 -7.589 -5.857 1.00 81.50 87 THR A C 1
ATOM 702 O O . THR A 1 87 ? -4.094 -7.208 -4.692 1.00 81.50 87 THR A O 1
ATOM 705 N N . GLU A 1 88 ? -5.128 -8.447 -6.246 1.00 83.06 88 GLU A N 1
ATOM 706 C CA . GLU A 1 88 ? -6.168 -8.974 -5.359 1.00 83.06 88 GLU A CA 1
ATOM 707 C C . GLU A 1 88 ? -5.599 -9.790 -4.194 1.00 83.06 88 GLU A C 1
ATOM 709 O O . GLU A 1 88 ? -5.983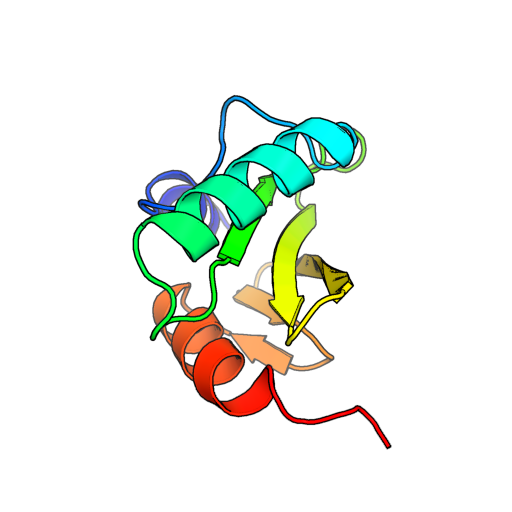 -9.563 -3.045 1.00 83.06 88 GLU A O 1
ATOM 714 N N . GLU A 1 89 ? -4.643 -10.685 -4.462 1.00 85.62 89 GLU A N 1
ATOM 715 C CA . GLU A 1 89 ? -3.955 -11.474 -3.433 1.00 85.62 89 GLU A CA 1
ATOM 716 C C . GLU A 1 89 ? -3.199 -10.567 -2.465 1.00 85.62 89 GLU A C 1
ATOM 718 O O . GLU A 1 89 ? -3.330 -10.710 -1.248 1.00 85.62 89 GLU A O 1
ATOM 723 N N . CYS A 1 90 ? -2.473 -9.579 -2.999 1.00 85.19 90 CYS A N 1
ATOM 724 C CA . CYS A 1 90 ? -1.758 -8.599 -2.190 1.00 85.19 90 CYS A CA 1
ATOM 725 C C . CYS A 1 90 ? -2.718 -7.818 -1.281 1.00 85.19 90 CYS A C 1
ATOM 727 O O . CYS A 1 90 ? -2.420 -7.600 -0.107 1.00 85.19 90 CYS A O 1
ATOM 729 N N . ILE A 1 91 ? -3.884 -7.408 -1.792 1.00 81.94 91 ILE A N 1
ATOM 730 C CA . ILE A 1 91 ? -4.889 -6.671 -1.018 1.00 81.94 91 ILE A CA 1
ATOM 731 C C . ILE A 1 91 ? -5.575 -7.562 0.016 1.00 81.94 91 ILE A C 1
ATOM 733 O O . ILE A 1 91 ? -5.795 -7.114 1.140 1.00 81.94 91 ILE A O 1
ATOM 737 N N . ASN A 1 92 ? -5.912 -8.806 -0.318 1.00 85.69 92 ASN A N 1
ATOM 738 C CA . ASN A 1 92 ? -6.491 -9.747 0.640 1.00 85.69 92 ASN A CA 1
ATOM 739 C C . ASN A 1 92 ? -5.506 -10.058 1.768 1.00 85.69 92 ASN A C 1
ATOM 741 O O . ASN A 1 92 ? -5.872 -9.997 2.943 1.00 85.69 92 ASN A O 1
ATOM 745 N N . TRP A 1 93 ? -4.238 -10.282 1.429 1.00 86.62 93 TRP A N 1
ATOM 746 C CA . TRP A 1 93 ? -3.183 -10.450 2.417 1.00 86.62 93 TRP A CA 1
ATOM 747 C C . TRP A 1 93 ? -2.993 -9.184 3.256 1.00 86.62 93 TRP A C 1
ATOM 749 O O . TRP A 1 93 ? -2.922 -9.263 4.481 1.00 86.62 93 TRP A O 1
ATOM 759 N N . PHE A 1 94 ? -2.984 -8.003 2.634 1.00 84.06 94 PHE A N 1
ATOM 760 C CA . PHE A 1 94 ? -2.909 -6.720 3.332 1.00 84.06 94 PHE A CA 1
ATOM 761 C C . PHE A 1 94 ? -4.082 -6.529 4.305 1.00 84.06 94 PHE A C 1
ATOM 763 O O . PHE A 1 94 ? -3.868 -6.135 5.448 1.00 84.06 94 PHE A O 1
ATOM 770 N N . LYS A 1 95 ? -5.310 -6.882 3.907 1.00 80.81 95 LYS A N 1
ATOM 771 C CA . LYS A 1 95 ? -6.493 -6.864 4.782 1.00 80.81 95 LYS A CA 1
ATOM 772 C C . LYS A 1 95 ? -6.381 -7.839 5.958 1.00 80.81 95 LYS A C 1
ATOM 774 O O . LYS A 1 95 ? -6.936 -7.559 7.008 1.00 80.81 95 LYS A O 1
ATOM 779 N N . ALA A 1 96 ? -5.676 -8.957 5.827 1.00 82.56 96 ALA A N 1
ATOM 780 C CA . ALA A 1 96 ? -5.427 -9.852 6.960 1.00 82.56 96 ALA A CA 1
ATOM 781 C C . ALA A 1 96 ? -4.278 -9.353 7.862 1.00 82.56 96 ALA A C 1
ATOM 783 O O . ALA A 1 96 ? -4.296 -9.559 9.074 1.00 82.56 96 ALA A O 1
ATOM 784 N N . ASN A 1 97 ? -3.288 -8.665 7.284 1.00 80.19 97 ASN A N 1
ATOM 785 C CA . ASN A 1 97 ? -2.017 -8.349 7.943 1.00 80.19 97 ASN A CA 1
ATOM 786 C C . ASN A 1 97 ? -1.831 -6.871 8.336 1.00 80.19 97 ASN A C 1
ATOM 788 O O . ASN A 1 97 ? -0.834 -6.543 8.981 1.00 80.19 97 ASN A O 1
ATOM 792 N N . PHE A 1 98 ? -2.766 -5.965 8.021 1.00 73.44 98 PHE A N 1
ATOM 793 C CA . PHE A 1 98 ? -2.663 -4.544 8.404 1.00 73.44 98 PHE A CA 1
ATOM 794 C C . PHE A 1 98 ? -2.607 -4.353 9.932 1.00 73.44 98 PHE A C 1
ATOM 796 O O . PHE A 1 98 ? -2.025 -3.38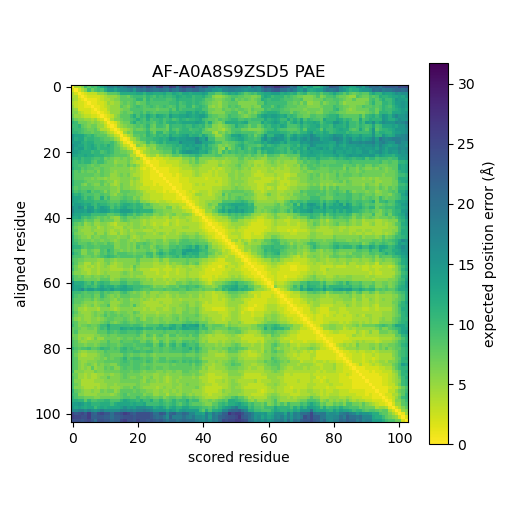1 10.414 1.00 73.44 98 PHE A O 1
ATOM 803 N N . ALA A 1 99 ? -3.237 -5.263 10.690 1.00 64.81 99 ALA A N 1
ATOM 804 C CA . ALA A 1 99 ? -3.306 -5.235 12.151 1.00 64.81 99 ALA A CA 1
ATOM 805 C C . ALA A 1 99 ? -2.114 -5.934 12.812 1.00 64.81 99 ALA A C 1
ATOM 807 O O . ALA A 1 99 ? -1.822 -5.659 13.978 1.00 64.81 99 ALA A O 1
ATOM 808 N N . GLN A 1 100 ? -1.413 -6.813 12.085 1.00 62.44 100 GLN A N 1
ATOM 809 C CA . GLN A 1 100 ? -0.199 -7.429 12.598 1.00 62.44 100 GLN A CA 1
ATOM 810 C C . GLN A 1 100 ? 0.885 -6.358 12.695 1.00 62.44 100 GLN A C 1
ATOM 812 O O . GLN A 1 100 ? 1.467 -5.899 11.703 1.00 62.44 100 GLN A O 1
ATOM 817 N N . ARG A 1 101 ? 1.127 -5.938 13.936 1.00 46.38 101 ARG A N 1
ATOM 818 C CA . ARG A 1 101 ? 2.341 -5.247 14.346 1.00 46.38 101 ARG A CA 1
ATOM 819 C C . ARG A 1 101 ? 3.497 -6.184 13.963 1.00 46.38 101 ARG A C 1
ATOM 821 O O . ARG A 1 101 ? 3.469 -7.323 14.423 1.00 46.38 101 ARG A O 1
ATOM 828 N N . PRO A 1 102 ? 4.458 -5.784 13.109 1.00 46.94 102 PRO A N 1
ATOM 829 C CA . PRO A 1 102 ? 5.700 -6.541 13.055 1.00 46.94 102 PRO A CA 1
ATOM 830 C C . PRO A 1 102 ? 6.251 -6.534 14.486 1.00 46.94 102 PRO A C 1
ATOM 832 O O . PRO A 1 102 ? 6.331 -5.460 15.095 1.00 46.94 102 PRO A O 1
ATOM 835 N N . ALA A 1 103 ? 6.436 -7.732 15.041 1.00 40.31 103 ALA A N 1
ATOM 836 C CA . ALA A 1 103 ? 7.074 -7.930 16.335 1.00 40.31 103 ALA A CA 1
ATOM 837 C C . ALA A 1 103 ? 8.502 -7.377 16.302 1.00 40.31 103 ALA A C 1
ATOM 839 O O . ALA A 1 103 ? 9.135 -7.466 15.220 1.00 40.31 103 ALA A O 1
#

Foldseek 3Di:
DPPQVVQLCPDPQEPAVDAPVPVVVVVVVQVVVCVVCVVDKDWHKYHHPPDPQKIWIWIADPHDIDIFIWGADPCAIQGPNDHDNHPVVVVVVCVVCVPPDPD